Protein AF-M0PEY7-F1 (afdb_monomer)

Secondary structure (DSSP, 8-state):
-----------------------S---------TTTTTTTSPTT--HHHHHHHHHHTT--

Solvent-accessible surface area (backbone atoms only — not comparable to full-atom values): 4412 Å² total; per-residue (Å²): 137,85,80,85,84,86,80,90,71,82,79,79,85,79,77,76,73,79,70,82,83,79,75,76,69,85,64,78,77,61,84,67,60,86,50,63,85,49,70,82,50,66,92,85,66,49,79,65,58,54,49,53,55,55,56,61,64,64,81,107

pLDDT: mean 71.76, std 13.78, range [49.25, 94.56]

Foldseek 3Di:
DDDDDDPPDDDDPPPPVVDPPPPPDCPPPPVPVVCPLVVVPDDPDDPVRSVVSCVVVVVD

Mean predicted aligned error: 17.25 Å

Radius of gyration: 26.91 Å; Cα contacts (8 Å, |Δi|>4): 3; chains: 1; bounding box: 35×65×57 Å

Structure (mmCIF, N/CA/C/O backbone):
data_AF-M0PEY7-F1
#
_entry.id   AF-M0PEY7-F1
#
loop_
_atom_site.group_PDB
_atom_site.id
_atom_site.type_symbol
_atom_site.label_atom_id
_atom_site.label_alt_id
_atom_site.label_comp_id
_atom_site.label_asym_id
_atom_site.label_entity_id
_atom_site.label_seq_id
_atom_site.pdbx_PDB_ins_code
_atom_site.Cartn_x
_atom_site.Cartn_y
_atom_site.Cartn_z
_atom_site.occupancy
_atom_site.B_iso_or_equiv
_atom_site.auth_seq_id
_atom_site.auth_comp_id
_atom_site.auth_asym_id
_atom_site.auth_atom_id
_atom_site.pdbx_PDB_model_num
ATOM 1 N N . MET A 1 1 ? 27.938 45.788 -41.391 1.00 49.25 1 MET A N 1
ATOM 2 C CA . MET A 1 1 ? 27.059 44.735 -41.938 1.00 49.25 1 MET A CA 1
ATOM 3 C C . MET A 1 1 ? 27.943 43.633 -42.495 1.00 49.25 1 MET A C 1
ATOM 5 O O . MET A 1 1 ? 28.292 43.681 -43.665 1.00 49.25 1 MET A O 1
ATOM 9 N N . THR A 1 2 ? 28.389 42.712 -41.642 1.00 56.16 2 THR A N 1
ATOM 10 C CA . THR A 1 2 ? 29.073 41.491 -42.083 1.00 56.16 2 THR A CA 1
ATOM 11 C C . THR A 1 2 ? 28.001 40.416 -42.219 1.00 56.16 2 THR A C 1
ATOM 13 O O . THR A 1 2 ? 27.368 40.053 -41.231 1.00 56.16 2 THR A O 1
ATOM 16 N N . ALA A 1 3 ? 27.727 40.009 -43.454 1.00 67.56 3 ALA A N 1
ATOM 17 C CA . ALA A 1 3 ? 27.075 38.740 -43.750 1.00 67.56 3 ALA A CA 1
ATOM 18 C C . ALA A 1 3 ? 28.153 37.641 -43.836 1.00 67.56 3 ALA A C 1
ATOM 20 O O . ALA A 1 3 ? 29.330 37.979 -43.967 1.00 67.56 3 ALA A O 1
ATOM 21 N N . GLN A 1 4 ? 27.706 36.381 -43.810 1.00 56.94 4 GLN A N 1
ATOM 22 C CA . GLN A 1 4 ? 28.43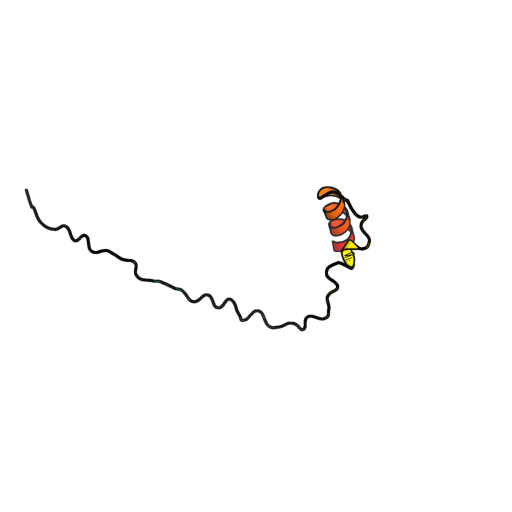9 35.117 -43.617 1.00 56.94 4 GLN A CA 1
ATOM 23 C C . GLN A 1 4 ? 28.786 34.845 -42.144 1.00 56.94 4 GLN A C 1
ATOM 25 O O . GLN A 1 4 ? 29.408 35.674 -41.495 1.00 56.94 4 GLN A O 1
ATOM 30 N N . ASP A 1 5 ? 28.387 33.729 -41.536 1.00 60.44 5 ASP A N 1
ATOM 31 C CA . ASP A 1 5 ? 28.249 32.379 -42.089 1.00 60.44 5 ASP A CA 1
ATOM 32 C C . ASP A 1 5 ? 27.245 31.586 -41.227 1.00 60.44 5 ASP A C 1
ATOM 34 O O . ASP A 1 5 ? 27.333 31.622 -40.000 1.00 60.44 5 ASP A O 1
ATOM 38 N N . ASP A 1 6 ? 26.276 30.929 -41.863 1.00 63.16 6 ASP A N 1
ATOM 39 C CA . ASP A 1 6 ? 25.381 29.953 -41.235 1.00 63.16 6 ASP A CA 1
ATOM 40 C C . ASP A 1 6 ? 25.849 28.562 -41.679 1.00 63.16 6 ASP A C 1
ATOM 42 O O . ASP A 1 6 ? 25.651 28.207 -42.844 1.00 63.16 6 ASP A O 1
ATOM 46 N N . PRO A 1 7 ? 26.498 27.787 -40.798 1.00 58.47 7 PRO A N 1
ATOM 47 C CA . PRO A 1 7 ? 26.548 26.348 -40.942 1.00 58.47 7 PRO A CA 1
ATOM 48 C C . PRO A 1 7 ? 25.478 25.734 -40.038 1.00 58.47 7 PRO A C 1
ATOM 50 O O . PRO A 1 7 ? 25.745 25.298 -38.917 1.00 58.47 7 PRO A O 1
ATOM 53 N N . ALA A 1 8 ? 24.254 25.659 -40.554 1.00 62.81 8 ALA A N 1
ATOM 54 C CA . ALA A 1 8 ? 23.413 24.504 -40.297 1.00 62.81 8 ALA A CA 1
ATOM 55 C C . ALA A 1 8 ? 24.137 23.249 -40.827 1.00 62.81 8 ALA A C 1
ATOM 57 O O . ALA A 1 8 ? 23.944 22.847 -41.972 1.00 62.81 8 ALA A O 1
ATOM 58 N N . GLU A 1 9 ? 24.995 22.648 -40.003 1.00 61.25 9 GLU A N 1
ATOM 59 C CA . GLU A 1 9 ? 25.317 21.228 -40.118 1.00 61.25 9 GLU A CA 1
ATOM 60 C C . GLU A 1 9 ? 24.869 20.512 -38.851 1.00 61.25 9 GLU A C 1
ATOM 62 O O . GLU A 1 9 ? 25.152 20.896 -37.716 1.00 61.25 9 GLU A O 1
ATOM 67 N N . GLU A 1 10 ? 24.056 19.507 -39.119 1.00 57.97 10 GLU A N 1
ATOM 68 C CA . GLU A 1 10 ? 23.283 18.721 -38.193 1.00 57.97 10 GLU A CA 1
ATOM 69 C C . GLU A 1 10 ? 24.127 17.645 -37.495 1.00 57.97 10 GLU A C 1
ATOM 71 O O . GLU A 1 10 ? 25.254 17.341 -37.873 1.00 57.97 10 GLU A O 1
ATOM 76 N N . ALA A 1 11 ? 23.451 16.991 -36.550 1.00 61.91 11 ALA A N 1
ATOM 77 C CA . ALA A 1 11 ? 23.657 15.606 -36.146 1.00 61.91 11 ALA A CA 1
ATOM 78 C C . ALA A 1 11 ? 24.834 15.325 -35.199 1.00 61.91 11 ALA A C 1
ATOM 80 O O . ALA A 1 11 ? 25.931 14.929 -35.578 1.00 61.91 11 ALA A O 1
ATOM 81 N N . THR A 1 12 ? 24.498 15.467 -33.913 1.00 57.78 12 THR A N 1
ATOM 82 C CA . THR A 1 12 ? 24.637 14.413 -32.895 1.00 57.78 12 THR A CA 1
ATOM 83 C C . THR A 1 12 ? 25.874 13.531 -33.053 1.00 57.78 12 THR A C 1
ATOM 85 O O . THR A 1 12 ? 25.820 12.468 -33.672 1.00 57.78 12 THR A O 1
ATOM 88 N N . ALA A 1 13 ? 26.972 13.947 -32.418 1.00 61.16 13 ALA A N 1
ATOM 89 C CA . ALA A 1 13 ? 27.957 12.985 -31.958 1.00 61.16 13 ALA A CA 1
ATOM 90 C C . ALA A 1 13 ? 27.234 12.050 -30.979 1.00 61.16 13 ALA A C 1
ATOM 92 O O . ALA A 1 13 ? 26.878 12.440 -29.868 1.00 61.16 13 ALA A O 1
ATOM 93 N N . ASP A 1 14 ? 26.922 10.869 -31.498 1.00 58.91 14 ASP A N 1
ATOM 94 C CA . ASP A 1 14 ? 26.469 9.677 -30.806 1.00 58.91 14 ASP A CA 1
ATOM 95 C C . ASP A 1 14 ? 27.504 9.327 -29.730 1.00 58.91 14 ASP A C 1
ATOM 97 O O . ASP A 1 14 ? 28.475 8.617 -29.974 1.00 58.91 14 ASP A O 1
ATOM 101 N N . ASP A 1 15 ? 27.341 9.913 -28.547 1.00 59.38 15 ASP A N 1
ATOM 102 C CA . ASP A 1 15 ? 27.967 9.428 -27.325 1.00 59.38 15 ASP A CA 1
ATOM 103 C C . ASP A 1 15 ? 27.057 8.328 -26.778 1.00 59.38 15 ASP A C 1
ATOM 105 O O . ASP A 1 15 ? 26.347 8.491 -25.785 1.00 59.38 15 ASP A O 1
ATOM 109 N N . THR A 1 16 ? 27.006 7.207 -27.501 1.00 65.12 16 THR A N 1
ATOM 110 C CA . THR A 1 16 ? 26.579 5.943 -26.909 1.00 65.12 16 THR A CA 1
ATOM 111 C C . THR A 1 16 ? 27.696 5.533 -25.958 1.00 65.12 16 THR A C 1
ATOM 113 O O . THR A 1 16 ? 28.570 4.734 -26.293 1.00 65.12 16 THR A O 1
ATOM 116 N N . GLU A 1 17 ? 27.712 6.147 -24.775 1.00 66.81 17 GLU A N 1
ATOM 117 C CA . GLU A 1 17 ? 28.419 5.605 -23.627 1.00 66.81 17 GLU A CA 1
ATOM 118 C C . GLU A 1 17 ? 27.801 4.220 -23.392 1.00 66.81 17 GLU A C 1
ATOM 120 O O . GLU A 1 17 ? 26.676 4.097 -22.902 1.00 66.81 17 GLU A O 1
ATOM 125 N N . GLU A 1 18 ? 28.485 3.165 -23.850 1.00 65.62 18 GLU A N 1
ATOM 126 C CA . GLU A 1 18 ? 28.152 1.796 -23.473 1.00 65.62 18 GLU A CA 1
ATOM 127 C C . GLU A 1 18 ? 28.241 1.728 -21.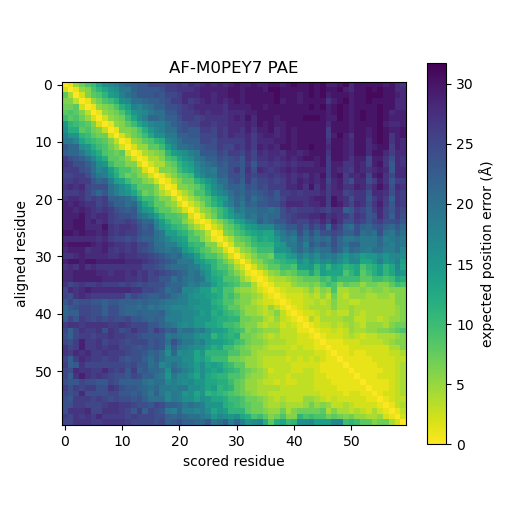952 1.00 65.62 18 GLU A C 1
ATOM 129 O O . GLU A 1 18 ? 29.316 1.601 -21.367 1.00 65.62 18 GLU A O 1
ATOM 134 N N . SER A 1 19 ? 27.089 1.871 -21.306 1.00 60.38 19 SER A N 1
ATOM 135 C CA . SER A 1 19 ? 26.939 1.618 -19.888 1.00 60.38 19 SER A CA 1
ATOM 136 C C . SER A 1 19 ? 27.276 0.142 -19.669 1.00 60.38 19 SER A C 1
ATOM 138 O O . SER A 1 19 ? 26.574 -0.705 -20.232 1.00 60.38 19 SER A O 1
ATOM 140 N N . PRO A 1 20 ? 28.315 -0.219 -18.888 1.00 62.09 20 PRO A N 1
ATOM 141 C CA . PRO A 1 20 ? 28.541 -1.605 -18.505 1.00 62.09 20 PRO A CA 1
ATOM 142 C C . PRO A 1 20 ? 27.466 -1.987 -17.480 1.00 62.09 20 PRO A C 1
ATOM 144 O O . PRO A 1 20 ? 27.703 -2.041 -16.275 1.00 62.09 20 PRO A O 1
ATOM 147 N N . ALA A 1 21 ? 26.244 -2.195 -17.965 1.00 63.06 21 ALA A N 1
ATOM 14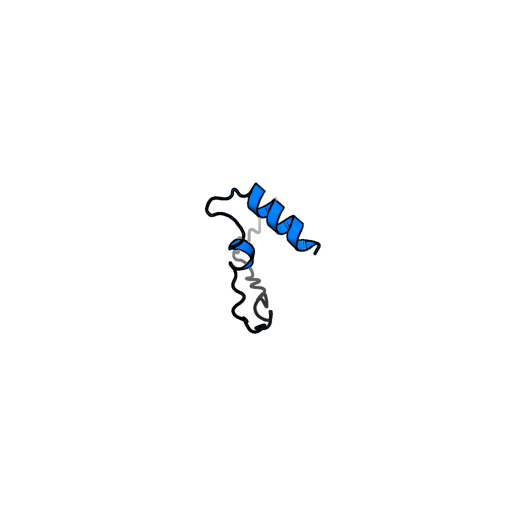8 C CA . ALA A 1 21 ? 25.080 -2.573 -17.175 1.00 63.06 21 ALA A CA 1
ATOM 149 C C . ALA A 1 21 ? 25.063 -4.071 -16.825 1.00 63.06 21 ALA A C 1
ATOM 151 O O . ALA A 1 21 ? 24.078 -4.551 -16.276 1.00 63.06 21 ALA A O 1
ATOM 152 N N . ASP A 1 22 ? 26.137 -4.803 -17.125 1.00 60.44 22 ASP A N 1
ATOM 153 C CA . ASP A 1 22 ? 26.144 -6.266 -17.098 1.00 60.44 22 ASP A CA 1
ATOM 154 C C . ASP A 1 22 ? 27.416 -6.831 -16.439 1.00 60.44 22 ASP A C 1
ATOM 156 O O . ASP A 1 22 ? 28.047 -7.750 -16.932 1.00 60.44 22 ASP A O 1
ATOM 160 N N . GLU A 1 23 ? 27.837 -6.254 -15.309 1.00 59.66 23 GLU A N 1
ATOM 161 C CA . GLU A 1 23 ? 28.779 -6.906 -14.372 1.00 59.66 23 GLU A CA 1
ATOM 162 C C . GLU A 1 23 ? 28.174 -6.993 -12.956 1.00 59.66 23 GLU A C 1
ATOM 164 O O . GLU A 1 23 ? 28.870 -7.072 -11.941 1.00 59.66 23 GLU A O 1
ATOM 169 N N . LEU A 1 24 ? 26.840 -6.989 -12.859 1.00 64.75 24 LEU A N 1
ATOM 170 C CA . LEU A 1 24 ? 26.144 -7.407 -11.646 1.00 64.75 24 LEU A CA 1
ATOM 171 C C . LEU A 1 24 ? 26.120 -8.928 -11.651 1.00 64.75 24 LEU A C 1
ATOM 173 O O . LEU A 1 24 ? 25.174 -9.532 -12.146 1.00 64.75 24 LEU A O 1
ATOM 177 N N . GLY A 1 25 ? 27.213 -9.511 -11.154 1.00 59.16 25 GLY A N 1
ATOM 178 C CA . GLY A 1 25 ? 27.441 -10.946 -11.129 1.00 59.16 25 GLY A CA 1
ATOM 179 C C . GLY A 1 25 ? 26.170 -11.738 -10.849 1.00 59.16 25 GLY A C 1
ATOM 180 O O . GLY A 1 25 ? 25.402 -11.396 -9.943 1.00 59.16 25 GLY A O 1
ATOM 181 N N . GLU A 1 26 ? 25.988 -12.801 -11.632 1.00 61.94 26 GLU A N 1
ATOM 182 C CA . GLU A 1 26 ? 25.061 -13.897 -11.378 1.00 61.94 26 GLU A CA 1
ATOM 183 C C . GLU A 1 26 ? 25.364 -14.468 -9.990 1.00 61.94 26 GLU A C 1
ATOM 185 O O . GLU A 1 26 ? 26.057 -15.466 -9.801 1.00 61.94 26 GLU A O 1
ATOM 190 N N . SER A 1 27 ? 24.856 -13.778 -8.974 1.00 58.91 27 SER A N 1
ATOM 191 C CA . SER A 1 27 ? 24.558 -14.394 -7.704 1.00 58.91 27 SER A CA 1
ATOM 192 C C . SER A 1 27 ? 23.617 -15.533 -8.066 1.00 58.91 27 SER A C 1
ATOM 194 O O . SER A 1 27 ? 22.646 -15.286 -8.791 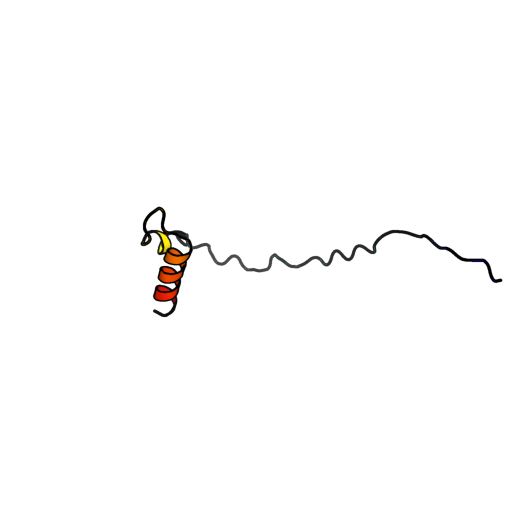1.00 58.91 27 SER A O 1
ATOM 196 N N . PRO A 1 28 ? 23.932 -16.784 -7.676 1.00 60.06 28 PRO A N 1
ATOM 197 C CA . PRO A 1 28 ? 23.031 -17.882 -7.940 1.00 60.06 28 PRO A CA 1
ATOM 198 C C . PRO A 1 28 ? 21.678 -17.422 -7.429 1.00 60.06 28 PRO A C 1
ATOM 200 O O . PRO A 1 28 ? 21.538 -17.074 -6.255 1.00 60.06 28 PRO A O 1
ATOM 203 N N . VAL A 1 29 ? 20.708 -17.354 -8.335 1.00 61.44 29 VAL A N 1
ATOM 204 C CA . VAL A 1 29 ? 19.311 -17.336 -7.955 1.00 61.44 29 VAL A CA 1
ATOM 205 C C . VAL A 1 29 ? 19.078 -18.695 -7.297 1.00 61.44 29 VAL A C 1
ATOM 207 O O . VAL A 1 29 ? 18.520 -19.612 -7.890 1.00 61.44 29 VAL A O 1
ATOM 210 N N . GLU A 1 30 ? 19.545 -18.854 -6.047 1.00 60.84 30 GLU A N 1
ATOM 211 C CA . GLU A 1 30 ? 18.754 -19.586 -5.071 1.00 60.84 30 GLU A CA 1
ATOM 212 C C . GLU A 1 30 ? 17.341 -19.119 -5.347 1.00 60.84 30 GLU A C 1
ATOM 214 O O . GLU A 1 30 ? 17.137 -17.910 -5.495 1.00 60.84 30 GLU A O 1
ATOM 219 N N . GLU A 1 31 ? 16.446 -20.072 -5.588 1.00 62.62 31 GLU A N 1
ATOM 220 C CA . GLU A 1 31 ? 15.027 -19.863 -5.819 1.00 62.62 31 GLU A CA 1
ATOM 221 C C . GLU A 1 31 ? 14.503 -19.074 -4.619 1.00 62.62 31 GLU A C 1
ATOM 223 O O . GLU A 1 31 ? 14.014 -19.614 -3.634 1.00 62.62 31 GLU A O 1
ATOM 228 N N . ARG A 1 32 ? 14.772 -17.771 -4.633 1.00 59.66 32 ARG A N 1
ATOM 229 C CA . ARG A 1 32 ? 14.463 -16.826 -3.593 1.00 59.66 32 ARG A CA 1
ATOM 230 C C . ARG A 1 32 ? 13.010 -16.650 -3.857 1.00 59.66 32 ARG A C 1
ATOM 232 O O . ARG A 1 32 ? 12.640 -15.891 -4.752 1.00 59.66 32 ARG A O 1
ATOM 239 N N . ASP A 1 33 ? 12.258 -17.497 -3.176 1.00 62.75 33 ASP A N 1
ATOM 240 C CA . ASP A 1 33 ? 10.822 -17.557 -3.184 1.00 62.75 33 ASP A CA 1
ATOM 241 C C . ASP A 1 33 ? 10.346 -16.130 -2.922 1.00 62.75 33 ASP A C 1
ATOM 243 O O . ASP A 1 33 ? 10.334 -15.628 -1.798 1.00 62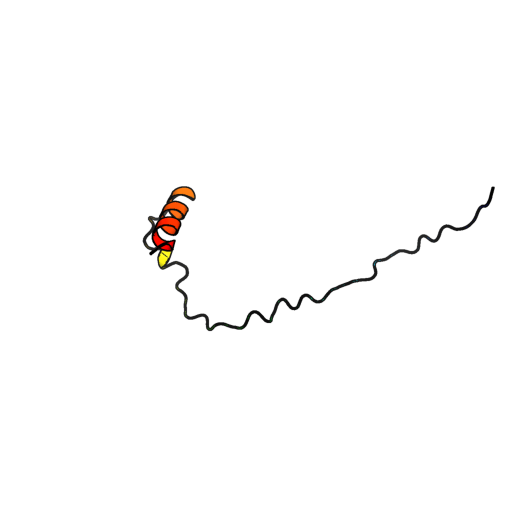.75 33 ASP A O 1
ATOM 247 N N . GLY A 1 34 ? 10.145 -15.396 -4.019 1.00 62.31 34 GLY A N 1
ATOM 248 C CA . GLY A 1 34 ? 10.022 -13.942 -3.989 1.00 62.31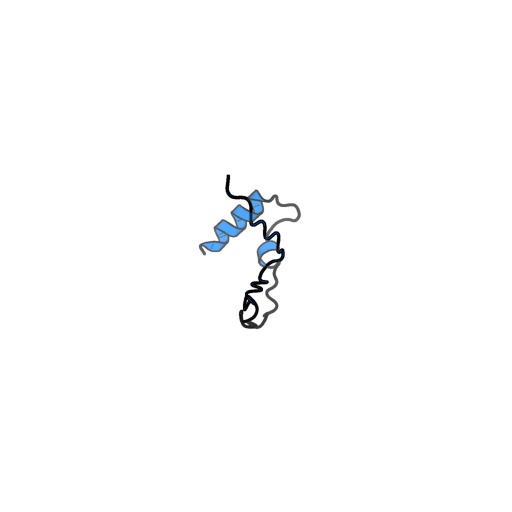 34 GLY A CA 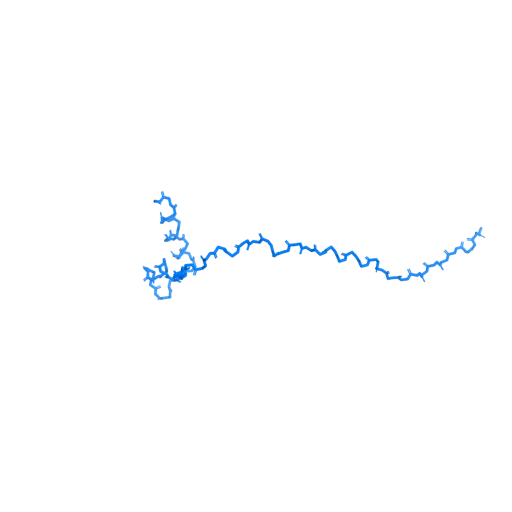1
ATOM 249 C C . GLY A 1 34 ? 8.727 -13.513 -3.314 1.00 62.31 34 GLY A C 1
ATOM 250 O O . GLY A 1 34 ? 8.544 -12.328 -3.046 1.00 62.31 34 GLY A O 1
ATOM 251 N N . GLY A 1 35 ? 7.853 -14.487 -3.048 1.00 68.44 35 GLY A N 1
ATOM 252 C CA . GLY A 1 35 ? 6.609 -14.358 -2.321 1.00 68.44 35 GLY A CA 1
ATOM 253 C C . GLY A 1 35 ? 6.646 -14.932 -0.907 1.00 68.44 35 GLY A C 1
ATOM 254 O O . GLY A 1 35 ? 5.677 -14.715 -0.199 1.00 68.44 35 GLY A O 1
ATOM 255 N N . SER A 1 36 ? 7.713 -15.588 -0.438 1.00 75.38 36 SER A N 1
ATOM 256 C CA . SER A 1 36 ? 7.692 -16.234 0.885 1.00 75.38 36 SER A CA 1
ATOM 257 C C . SER A 1 36 ? 7.468 -15.243 2.036 1.00 75.38 36 SER A C 1
ATOM 259 O O . SER A 1 36 ? 6.773 -15.581 2.984 1.00 75.38 36 SER A O 1
ATOM 261 N N . HIS A 1 37 ? 7.979 -14.008 1.931 1.00 78.12 37 HIS A N 1
ATOM 262 C CA . HIS A 1 37 ? 7.691 -12.917 2.887 1.00 78.12 37 HIS A CA 1
ATOM 263 C C . HIS A 1 37 ? 6.316 -12.257 2.685 1.00 78.12 37 HIS A C 1
ATOM 265 O O . HIS A 1 37 ? 5.890 -11.438 3.491 1.00 78.12 37 HIS A O 1
ATOM 271 N N . LEU A 1 38 ? 5.640 -12.550 1.573 1.00 84.94 38 LEU A N 1
ATOM 272 C CA . LEU A 1 38 ? 4.301 -12.048 1.263 1.00 84.94 38 LEU A CA 1
ATOM 273 C C . LEU A 1 38 ? 3.215 -13.097 1.550 1.00 84.94 38 LEU A C 1
ATOM 275 O O . LEU A 1 38 ? 2.056 -12.723 1.658 1.00 84.94 38 LEU A O 1
ATOM 279 N N . ASP A 1 39 ? 3.573 -14.377 1.702 1.00 86.19 39 ASP A N 1
ATOM 280 C CA . ASP A 1 39 ? 2.656 -15.486 2.027 1.00 86.19 39 ASP A CA 1
ATOM 281 C C . ASP A 1 39 ? 2.040 -15.337 3.432 1.00 86.19 39 ASP A C 1
ATOM 283 O O . ASP A 1 39 ? 0.929 -15.780 3.713 1.00 86.19 39 ASP A O 1
ATOM 287 N N . GLU A 1 40 ? 2.751 -14.636 4.313 1.00 86.19 40 GLU A N 1
ATOM 288 C CA . GLU A 1 40 ? 2.297 -14.227 5.644 1.00 86.19 40 GLU A CA 1
ATOM 289 C C . GLU A 1 40 ? 1.304 -13.045 5.623 1.00 86.19 40 GLU A C 1
ATOM 291 O O . GLU A 1 40 ? 0.679 -12.750 6.645 1.00 86.19 40 GLU A O 1
ATOM 296 N N . ILE A 1 41 ? 1.099 -12.405 4.465 1.00 89.50 41 ILE A N 1
ATOM 297 C CA . ILE A 1 41 ? 0.179 -11.279 4.275 1.00 89.50 41 ILE A CA 1
ATOM 298 C C . ILE A 1 41 ? -1.119 -11.776 3.621 1.00 89.50 41 ILE A C 1
ATOM 300 O O . ILE A 1 41 ? -1.109 -12.542 2.661 1.00 89.50 41 ILE A O 1
ATOM 304 N N . GLN A 1 42 ? -2.273 -11.317 4.116 1.00 88.81 42 GLN A N 1
ATOM 305 C CA . GLN A 1 42 ? -3.571 -11.689 3.544 1.00 88.81 42 GLN A CA 1
ATOM 306 C C . GLN A 1 42 ? -3.721 -11.186 2.097 1.00 88.81 42 GLN A C 1
ATOM 308 O O . GLN A 1 42 ? -3.480 -10.012 1.805 1.00 88.81 42 GLN A O 1
ATOM 313 N N . ASP A 1 43 ? -4.250 -12.041 1.217 1.00 86.56 43 ASP A N 1
ATOM 314 C CA . ASP A 1 43 ? -4.683 -11.650 -0.126 1.00 86.56 43 ASP A CA 1
ATOM 315 C C . ASP A 1 43 ? -5.631 -10.437 -0.085 1.00 86.56 43 ASP A C 1
ATOM 317 O O . ASP A 1 43 ? -6.686 -10.452 0.557 1.00 86.56 43 ASP A O 1
ATOM 321 N N . GLY A 1 44 ? -5.254 -9.373 -0.796 1.00 91.31 44 GLY A N 1
ATOM 322 C CA . GLY A 1 44 ? -5.996 -8.111 -0.826 1.00 91.31 44 GLY A CA 1
ATOM 323 C C . GLY A 1 44 ? -5.583 -7.081 0.231 1.00 91.31 44 GLY A C 1
ATOM 324 O O . GLY A 1 44 ? -6.266 -6.063 0.345 1.00 91.31 44 GLY A O 1
ATOM 325 N N . ALA A 1 45 ? -4.488 -7.306 0.966 1.00 92.44 45 ALA A N 1
ATOM 326 C CA . ALA A 1 45 ? -3.864 -6.270 1.786 1.00 92.44 45 ALA A CA 1
ATOM 327 C C . ALA A 1 45 ? -3.517 -5.029 0.945 1.00 92.44 45 ALA A C 1
ATOM 329 O O . ALA A 1 45 ? -3.022 -5.118 -0.185 1.00 92.44 45 ALA A O 1
ATOM 330 N N . GLY A 1 46 ? -3.8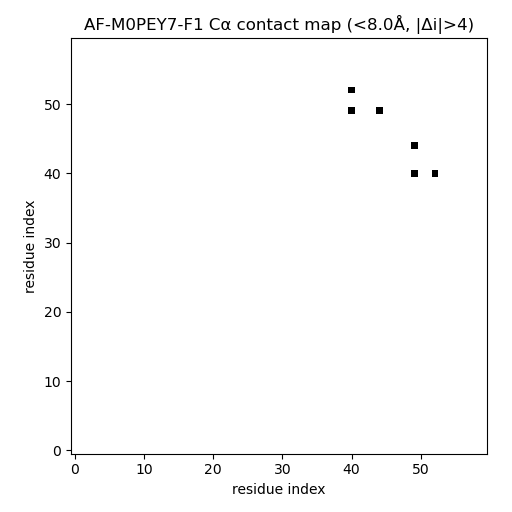02 -3.854 1.496 1.00 94.56 46 GLY A N 1
ATOM 331 C CA . GLY A 1 46 ? -3.494 -2.580 0.872 1.00 94.56 46 GLY A CA 1
ATOM 332 C C . GLY A 1 46 ? -1.999 -2.263 0.898 1.00 94.56 46 GLY A C 1
ATOM 333 O O . GLY A 1 46 ? -1.223 -2.816 1.674 1.00 94.56 46 GLY A O 1
ATOM 334 N N . CYS A 1 47 ? -1.591 -1.292 0.076 1.00 94.50 47 CYS A N 1
ATOM 335 C CA . CYS A 1 47 ? -0.190 -0.873 -0.019 1.00 94.50 47 CYS A CA 1
ATOM 336 C C . CYS A 1 47 ? 0.407 -0.434 1.328 1.00 94.50 47 CYS A C 1
ATOM 338 O O . CYS A 1 47 ? 1.594 -0.632 1.552 1.00 94.50 47 CYS A O 1
ATOM 340 N N . THR A 1 48 ? -0.397 0.178 2.203 1.00 94.06 48 THR A N 1
ATOM 341 C CA . THR A 1 48 ? 0.044 0.598 3.542 1.00 94.0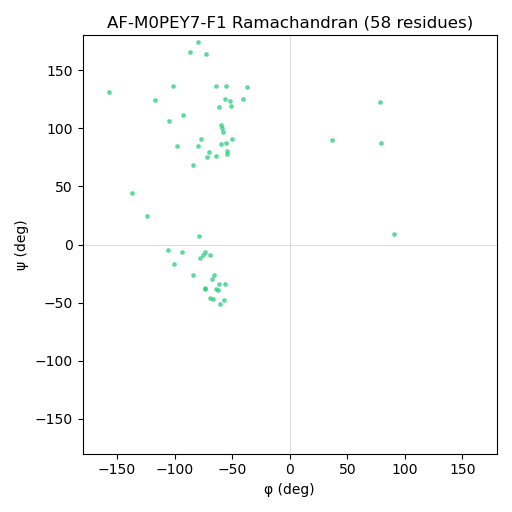6 48 THR A CA 1
ATOM 342 C C . THR A 1 48 ? 0.298 -0.601 4.448 1.00 94.06 48 THR A C 1
ATOM 344 O O . THR A 1 48 ? 1.358 -0.670 5.053 1.00 94.06 48 THR A O 1
ATOM 347 N N . GLU A 1 49 ? -0.618 -1.567 4.468 1.00 92.25 49 GLU A N 1
ATOM 348 C CA . GLU A 1 49 ? -0.538 -2.756 5.327 1.00 92.25 49 GLU A CA 1
ATOM 349 C C . GLU A 1 49 ? 0.675 -3.629 4.962 1.00 92.25 49 GLU A C 1
ATOM 351 O O . GLU A 1 49 ? 1.386 -4.107 5.840 1.00 92.25 49 GLU A O 1
ATOM 356 N N . ILE A 1 50 ? 0.983 -3.757 3.664 1.00 92.00 50 ILE A N 1
ATOM 357 C CA . ILE A 1 50 ? 2.189 -4.458 3.184 1.00 92.00 50 ILE A CA 1
ATOM 358 C C . ILE A 1 50 ? 3.471 -3.771 3.683 1.00 92.00 50 ILE A C 1
ATOM 360 O O . ILE A 1 50 ? 4.452 -4.430 4.022 1.00 92.00 50 ILE A O 1
ATOM 364 N N . TRP A 1 51 ? 3.480 -2.438 3.708 1.00 91.44 51 TRP A N 1
ATOM 365 C CA . TRP A 1 51 ? 4.652 -1.658 4.103 1.00 91.44 51 TRP A CA 1
ATOM 366 C C . TRP A 1 51 ? 4.902 -1.706 5.609 1.00 91.44 51 TRP A C 1
ATOM 368 O O . TRP A 1 51 ? 6.057 -1.748 6.022 1.00 91.44 51 TRP A O 1
ATOM 378 N N . GLU A 1 52 ? 3.838 -1.706 6.414 1.00 91.75 52 GLU A N 1
ATOM 379 C CA . GLU A 1 52 ? 3.923 -1.884 7.867 1.00 91.75 52 GLU A CA 1
ATOM 380 C C . GLU A 1 52 ? 4.538 -3.251 8.195 1.00 91.75 52 GLU A C 1
ATOM 382 O O . GLU A 1 52 ? 5.582 -3.297 8.843 1.00 91.75 52 GLU A O 1
ATOM 387 N N . HIS A 1 53 ? 4.008 -4.323 7.595 1.00 89.62 53 HIS A N 1
ATOM 388 C CA . HIS A 1 53 ? 4.508 -5.693 7.772 1.00 89.62 53 HIS A CA 1
ATOM 389 C C . HIS A 1 53 ? 5.992 -5.842 7.398 1.00 89.62 53 HIS A C 1
ATOM 391 O O . HIS A 1 53 ? 6.799 -6.374 8.156 1.00 89.62 53 HIS A O 1
ATOM 397 N N . LEU A 1 54 ? 6.391 -5.314 6.235 1.00 89.06 54 LEU A N 1
ATOM 398 C CA . LEU A 1 54 ? 7.790 -5.342 5.790 1.00 89.06 54 LEU A CA 1
ATOM 399 C C . LEU A 1 54 ? 8.708 -4.469 6.650 1.00 89.06 54 LEU A C 1
ATOM 401 O O . LEU A 1 54 ? 9.902 -4.750 6.731 1.00 89.06 54 LEU A O 1
ATOM 405 N N . SER A 1 55 ? 8.191 -3.384 7.229 1.00 89.00 55 SER A N 1
ATOM 406 C CA . SER A 1 55 ? 8.980 -2.511 8.093 1.00 89.00 55 SER A CA 1
ATOM 407 C C . SER A 1 55 ? 9.247 -3.162 9.443 1.00 89.00 55 SER A C 1
ATOM 409 O O . SER A 1 55 ? 10.346 -2.998 9.955 1.00 89.00 55 SER A O 1
ATOM 411 N N . GLU A 1 56 ? 8.279 -3.885 10.005 1.00 88.00 56 GLU A N 1
ATOM 412 C CA . GLU A 1 56 ? 8.440 -4.600 11.276 1.00 88.00 56 GLU A CA 1
ATOM 413 C C . GLU A 1 56 ? 9.459 -5.740 11.138 1.00 88.00 56 GLU A C 1
ATOM 415 O O . GLU A 1 56 ? 10.406 -5.808 11.914 1.00 88.00 56 GLU A O 1
ATOM 420 N N . ASN A 1 57 ? 9.356 -6.551 10.080 1.00 84.44 57 ASN A N 1
ATOM 421 C CA . ASN A 1 57 ? 10.248 -7.696 9.853 1.00 84.44 57 ASN A CA 1
ATOM 422 C C . ASN A 1 57 ? 11.674 -7.313 9.393 1.00 84.44 57 ASN A C 1
ATOM 424 O O . ASN A 1 57 ? 12.517 -8.191 9.218 1.00 84.44 57 ASN A O 1
ATOM 428 N N . ARG A 1 58 ? 11.954 -6.031 9.117 1.00 81.56 58 ARG A N 1
ATOM 429 C CA . ARG A 1 58 ? 13.263 -5.568 8.614 1.00 81.56 58 ARG A CA 1
ATOM 430 C C . ARG A 1 58 ? 14.288 -5.319 9.720 1.00 81.56 58 ARG A C 1
ATOM 432 O O . ARG A 1 58 ? 15.486 -5.341 9.434 1.00 81.56 58 ARG A O 1
ATOM 439 N N . ASP A 1 59 ? 13.820 -5.006 10.924 1.00 74.38 59 ASP A N 1
ATOM 440 C CA . ASP A 1 59 ? 14.663 -4.661 12.073 1.00 74.38 59 ASP A CA 1
ATOM 441 C C . ASP A 1 59 ? 14.989 -5.876 12.975 1.00 74.38 59 ASP A C 1
ATOM 443 O O . ASP A 1 59 ? 15.813 -5.742 13.886 1.00 74.38 59 ASP A O 1
ATOM 447 N N . ASP A 1 60 ? 14.382 -7.040 12.707 1.00 60.09 60 ASP A N 1
ATOM 448 C CA . ASP A 1 60 ? 14.648 -8.345 13.345 1.00 60.09 60 ASP A CA 1
ATOM 449 C C . ASP A 1 60 ? 15.806 -9.140 12.700 1.00 60.09 60 ASP A C 1
ATOM 451 O O . ASP A 1 60 ? 16.061 -9.004 11.478 1.00 60.09 60 ASP A O 1
#

Organism: NCBI:txid1230454

Sequence (60 aa):
MTAQDDPAEEATADDTEESPADELGESPVEERDGGSHLDEIQDGAGCTEIWEHLSENRDD